Protein AF-A0A831Z013-F1 (afdb_monomer_lite)

Secondary structure (DSSP, 8-state):
--HHHHHHHHHTTS-SSS--EEEPPTT--HHHHHHHHTS-HHHHHHHHT-SSS---TT-EEE---SSS-HHHHHHHHHHHHHHTS-HHHHH-S-EEEEEEEPPTT--HHHHHTT-TTS-HHHHHHHTTTTS--S--TT-EEEEEEE--

pLDDT: mean 83.01, std 11.48, range [48.47, 97.81]

Structure (mmCIF, N/CA/C/O backbone):
data_AF-A0A831Z013-F1
#
_entry.id   AF-A0A831Z013-F1
#
loop_
_atom_site.group_PDB
_atom_site.id
_atom_site.type_symbol
_atom_site.label_atom_id
_atom_site.label_alt_id
_atom_site.label_comp_id
_atom_site.label_asym_id
_atom_site.label_entity_id
_atom_site.label_seq_id
_atom_site.pdbx_PDB_ins_code
_atom_site.Cartn_x
_atom_site.Cartn_y
_atom_site.Cartn_z
_atom_site.occupancy
_atom_site.B_iso_or_equiv
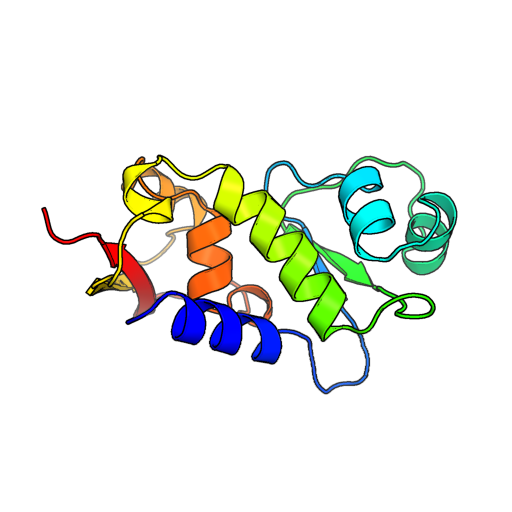_atom_site.auth_seq_id
_atom_site.auth_comp_id
_atom_site.auth_asym_id
_atom_site.auth_atom_id
_atom_site.pdbx_PDB_model_num
ATOM 1 N N . ILE A 1 1 ? 2.192 17.215 10.419 1.00 83.56 1 ILE A N 1
ATOM 2 C CA . ILE A 1 1 ? 2.988 16.654 9.302 1.00 83.56 1 ILE A CA 1
ATOM 3 C C . ILE A 1 1 ? 2.413 17.075 7.952 1.00 83.56 1 ILE A C 1
ATOM 5 O O . ILE A 1 1 ? 1.218 17.336 7.869 1.00 83.56 1 ILE A O 1
ATOM 9 N N . THR A 1 2 ? 3.239 17.153 6.911 1.00 87.50 2 THR A N 1
ATOM 10 C CA . THR A 1 2 ? 2.835 17.535 5.546 1.00 87.50 2 THR A CA 1
ATOM 11 C C . THR A 1 2 ? 2.619 16.318 4.641 1.00 87.50 2 THR A C 1
ATOM 13 O O . THR A 1 2 ? 3.026 15.202 4.971 1.00 87.50 2 THR A O 1
ATOM 16 N N . ILE A 1 3 ? 2.016 16.537 3.468 1.00 81.31 3 ILE A N 1
ATOM 17 C CA . ILE A 1 3 ? 1.868 15.507 2.429 1.00 81.31 3 ILE A CA 1
ATOM 18 C C . ILE A 1 3 ? 3.211 14.968 1.923 1.00 81.31 3 ILE A C 1
ATOM 20 O O . ILE A 1 3 ? 3.352 13.773 1.678 1.00 81.31 3 ILE A O 1
ATOM 24 N N . ASP A 1 4 ? 4.234 15.813 1.836 1.00 83.81 4 ASP A N 1
ATOM 25 C CA . ASP A 1 4 ? 5.553 15.365 1.388 1.00 83.81 4 ASP A CA 1
ATOM 26 C C . ASP A 1 4 ? 6.252 14.528 2.461 1.00 83.81 4 ASP A C 1
ATOM 28 O O . ASP A 1 4 ? 6.886 13.521 2.149 1.00 83.81 4 ASP A O 1
ATOM 32 N N . GLN A 1 5 ? 6.055 14.861 3.741 1.00 82.81 5 GLN A N 1
ATOM 33 C CA . GLN A 1 5 ? 6.502 14.011 4.846 1.00 82.81 5 GLN A CA 1
ATOM 34 C C . GLN A 1 5 ? 5.792 12.646 4.836 1.00 82.81 5 GLN A C 1
ATOM 36 O O . GLN A 1 5 ? 6.425 11.633 5.138 1.00 82.81 5 GLN A O 1
ATOM 41 N N . LEU A 1 6 ? 4.508 12.596 4.452 1.00 76.00 6 LEU A N 1
ATOM 42 C CA . LEU A 1 6 ? 3.770 11.341 4.251 1.00 76.00 6 LEU A CA 1
ATOM 43 C C . LEU A 1 6 ? 4.389 10.496 3.131 1.00 76.00 6 LEU A C 1
ATOM 45 O O . LEU A 1 6 ? 4.736 9.335 3.358 1.00 76.00 6 LEU A O 1
ATOM 49 N N . ARG A 1 7 ? 4.598 11.090 1.950 1.00 77.12 7 ARG A N 1
ATOM 50 C CA . ARG A 1 7 ? 5.226 10.421 0.797 1.00 77.12 7 ARG A CA 1
ATOM 51 C C . ARG A 1 7 ? 6.610 9.868 1.135 1.00 77.12 7 ARG A C 1
ATOM 53 O O . ARG A 1 7 ? 6.917 8.717 0.830 1.00 77.12 7 ARG A O 1
ATOM 60 N N . GLN A 1 8 ? 7.440 10.653 1.823 1.00 78.31 8 GLN A N 1
ATOM 61 C CA . GLN A 1 8 ? 8.792 10.235 2.203 1.00 78.31 8 GLN A CA 1
ATOM 62 C C . GLN A 1 8 ? 8.803 9.006 3.121 1.00 78.31 8 GLN A C 1
ATOM 64 O O . GLN A 1 8 ? 9.635 8.117 2.929 1.00 78.31 8 GLN A O 1
ATOM 69 N N . ARG A 1 9 ? 7.877 8.916 4.088 1.00 75.56 9 ARG A N 1
ATOM 70 C CA . ARG A 1 9 ? 7.741 7.726 4.950 1.00 75.56 9 ARG A CA 1
ATOM 71 C C . ARG A 1 9 ? 7.389 6.480 4.139 1.00 75.56 9 ARG A C 1
ATOM 73 O O . ARG A 1 9 ? 7.945 5.412 4.374 1.00 75.56 9 ARG A O 1
ATOM 80 N N . MET A 1 10 ? 6.550 6.627 3.118 1.00 68.88 10 MET A N 1
ATOM 81 C CA . MET A 1 10 ? 6.172 5.513 2.249 1.00 68.88 10 MET A CA 1
ATOM 82 C C . MET A 1 10 ? 7.323 4.993 1.389 1.00 68.88 10 MET A C 1
ATOM 84 O O . MET A 1 10 ? 7.498 3.781 1.281 1.00 68.88 10 MET A O 1
ATOM 88 N N . HIS A 1 11 ? 8.137 5.875 0.803 1.00 69.88 11 HIS A N 1
ATOM 89 C CA . HIS A 1 11 ? 9.279 5.447 -0.014 1.00 69.88 11 HIS A CA 1
ATOM 90 C C . HIS A 1 11 ? 10.298 4.615 0.779 1.00 69.88 11 HIS A C 1
ATOM 92 O O . HIS A 1 11 ? 10.902 3.699 0.225 1.00 69.88 11 HIS A O 1
ATOM 98 N N . ARG A 1 12 ? 10.445 4.872 2.086 1.00 64.88 12 ARG A N 1
ATOM 99 C CA . ARG A 1 12 ? 11.311 4.094 2.992 1.00 64.88 12 ARG A CA 1
ATOM 100 C C . ARG A 1 12 ? 10.740 2.719 3.367 1.00 64.88 12 ARG A C 1
ATOM 102 O O . ARG A 1 12 ? 11.419 1.944 4.046 1.00 64.88 12 ARG A O 1
ATOM 109 N N . ALA A 1 13 ? 9.495 2.415 2.992 1.00 58.22 13 ALA A N 1
ATOM 110 C CA . ALA A 1 13 ? 8.808 1.185 3.378 1.00 58.22 13 ALA A CA 1
ATOM 111 C C . ALA A 1 13 ? 9.058 -0.002 2.428 1.00 58.22 13 ALA A C 1
ATOM 113 O O . ALA A 1 13 ? 8.781 -1.141 2.804 1.00 58.22 13 ALA A O 1
ATOM 114 N N . LEU A 1 14 ? 9.594 0.230 1.225 1.00 59.28 14 LEU A N 1
ATOM 115 C CA . LEU A 1 14 ? 10.024 -0.850 0.335 1.00 59.28 14 LEU A CA 1
ATOM 116 C C . LEU A 1 14 ? 11.360 -1.425 0.825 1.00 59.28 14 LEU A C 1
ATOM 118 O O . LEU A 1 14 ? 12.327 -0.686 0.990 1.00 59.28 14 LEU A O 1
ATOM 122 N N . SER A 1 15 ? 11.385 -2.733 1.104 1.00 52.97 15 SER A N 1
ATOM 123 C CA . SER A 1 15 ? 12.480 -3.383 1.833 1.00 52.97 15 SER A CA 1
ATOM 124 C C . SER A 1 15 ? 13.876 -3.164 1.220 1.00 52.97 15 SER A C 1
ATOM 126 O O . SER A 1 15 ? 14.039 -3.311 0.007 1.00 52.97 15 SER A O 1
ATOM 128 N N . PRO A 1 16 ? 14.902 -2.939 2.066 1.00 48.47 16 PRO A N 1
ATOM 129 C CA . PRO A 1 16 ? 16.314 -2.944 1.679 1.00 48.47 16 PRO A CA 1
ATOM 130 C C . PRO A 1 16 ? 16.920 -4.357 1.539 1.00 48.47 16 PRO A C 1
ATOM 132 O O . PRO A 1 16 ? 18.062 -4.486 1.118 1.00 48.47 16 PRO A O 1
ATOM 135 N N . ASP A 1 17 ? 16.172 -5.423 1.853 1.00 52.56 17 ASP A N 1
ATOM 136 C CA . ASP A 1 17 ? 16.626 -6.829 1.818 1.00 52.56 17 ASP A CA 1
ATOM 137 C C . ASP A 1 17 ? 16.727 -7.436 0.398 1.00 52.56 17 ASP A C 1
ATOM 139 O O . ASP A 1 17 ? 16.882 -8.649 0.240 1.00 52.56 17 ASP A O 1
ATOM 143 N N . GLY A 1 18 ? 16.581 -6.615 -0.649 1.00 52.59 18 GLY A N 1
ATOM 144 C CA . GLY A 1 18 ? 16.570 -7.040 -2.054 1.00 52.59 18 GLY A CA 1
ATOM 145 C C . GLY A 1 18 ? 15.329 -7.845 -2.462 1.00 52.59 18 GLY A C 1
ATOM 146 O O . GLY A 1 18 ? 15.138 -8.151 -3.641 1.00 52.59 18 GLY A O 1
ATOM 147 N N . GLN A 1 19 ? 14.436 -8.167 -1.522 1.00 61.44 19 GLN A N 1
ATOM 148 C CA . GLN A 1 19 ? 13.175 -8.836 -1.792 1.00 61.44 19 GLN A CA 1
ATOM 149 C C . GLN A 1 19 ? 12.070 -7.796 -1.827 1.00 61.44 19 GLN A C 1
ATOM 151 O O . GLN A 1 19 ? 11.288 -7.649 -0.892 1.00 61.44 19 GLN A O 1
ATOM 156 N N . HIS A 1 20 ? 11.994 -7.100 -2.957 1.00 81.69 20 HIS A N 1
ATOM 157 C CA . HIS A 1 20 ? 10.910 -6.202 -3.330 1.00 81.69 20 HIS A CA 1
ATOM 158 C C . HIS A 1 20 ? 9.538 -6.868 -3.136 1.00 81.69 20 HIS A C 1
ATOM 160 O O . HIS A 1 20 ? 9.012 -7.535 -4.025 1.00 81.69 20 HIS A O 1
ATOM 166 N N . ARG A 1 21 ? 8.977 -6.743 -1.934 1.00 85.50 21 ARG A N 1
ATOM 167 C CA . ARG A 1 21 ? 7.724 -7.367 -1.516 1.00 85.50 21 ARG A CA 1
ATOM 168 C C . ARG A 1 21 ? 6.751 -6.293 -1.078 1.00 85.50 21 ARG A C 1
ATOM 170 O O . ARG A 1 21 ? 7.135 -5.301 -0.466 1.00 85.50 21 ARG A O 1
ATOM 177 N N . MET A 1 22 ? 5.477 -6.534 -1.339 1.00 85.75 22 MET A N 1
ATOM 178 C CA . MET A 1 22 ? 4.390 -5.691 -0.863 1.00 85.75 22 MET A CA 1
ATOM 179 C C . MET A 1 22 ? 3.301 -6.519 -0.196 1.00 85.75 22 MET A C 1
ATOM 181 O O . MET A 1 22 ? 3.168 -7.712 -0.459 1.00 85.75 22 MET A O 1
ATOM 185 N N . VAL A 1 23 ? 2.502 -5.860 0.635 1.00 85.62 23 VAL A N 1
ATOM 186 C CA . VAL A 1 23 ? 1.272 -6.411 1.209 1.00 85.62 23 VAL A CA 1
ATOM 187 C C . VAL A 1 23 ? 0.087 -5.840 0.439 1.00 85.62 23 VAL A C 1
ATOM 189 O O . VAL A 1 23 ? 0.006 -4.618 0.291 1.00 85.62 23 VAL A O 1
ATOM 192 N N . VAL A 1 24 ? -0.801 -6.713 -0.036 1.00 88.12 24 VAL A N 1
ATOM 193 C CA . VAL A 1 24 ? -2.040 -6.352 -0.737 1.00 88.12 24 VAL A CA 1
ATOM 194 C C . VAL A 1 24 ? -2.994 -5.656 0.225 1.00 88.12 24 VAL A C 1
ATOM 196 O O . VAL A 1 24 ? -3.291 -6.163 1.310 1.00 88.12 24 VAL A O 1
ATOM 199 N N . PHE A 1 25 ? -3.479 -4.494 -0.189 1.00 85.19 25 PHE A N 1
ATOM 200 C CA . PHE A 1 25 ? -4.452 -3.687 0.535 1.00 85.19 25 PHE A CA 1
ATOM 201 C C . PHE A 1 25 ? -5.869 -3.894 0.015 1.00 85.19 25 PHE A C 1
ATOM 203 O O . PHE A 1 25 ? -6.094 -4.471 -1.050 1.00 85.19 25 PHE A O 1
ATOM 210 N N . GLN A 1 26 ? -6.847 -3.412 0.781 1.00 83.19 26 GLN A N 1
ATOM 211 C CA . GLN A 1 26 ? -8.247 -3.529 0.404 1.00 83.19 26 GLN A CA 1
ATOM 212 C C . GLN A 1 26 ? -8.506 -2.815 -0.927 1.00 83.19 26 GLN A C 1
ATOM 214 O O . GLN A 1 26 ? -8.137 -1.654 -1.112 1.00 83.19 26 GLN A O 1
ATOM 219 N N . GLY A 1 27 ? -9.158 -3.518 -1.856 1.00 86.69 27 GLY A N 1
ATOM 220 C CA . GLY A 1 27 ? -9.500 -2.985 -3.175 1.00 86.69 27 GLY A CA 1
ATOM 221 C C . GLY A 1 27 ? -8.328 -2.893 -4.159 1.00 86.69 27 GLY A C 1
ATOM 222 O O . GLY A 1 27 ? -8.468 -2.243 -5.196 1.00 86.69 27 GLY A O 1
ATOM 223 N N . GLU A 1 28 ? -7.178 -3.504 -3.859 1.00 91.62 28 GLU A N 1
ATOM 224 C CA . GLU A 1 28 ? -6.111 -3.714 -4.841 1.00 91.62 28 GLU A CA 1
ATOM 225 C C . GLU A 1 28 ? -6.349 -5.003 -5.634 1.00 91.62 28 GLU A C 1
ATOM 227 O O . GLU A 1 28 ? -6.812 -6.008 -5.099 1.00 91.62 28 GLU A O 1
ATOM 232 N N . THR A 1 29 ? -5.999 -4.983 -6.920 1.00 96.56 29 THR A N 1
ATOM 233 C CA . THR A 1 29 ? -6.066 -6.155 -7.809 1.00 96.56 29 THR A CA 1
ATOM 234 C C . THR A 1 29 ? -4.742 -6.325 -8.546 1.00 96.56 29 THR A C 1
ATOM 236 O O . THR A 1 29 ? -3.904 -5.415 -8.549 1.00 96.56 29 THR A O 1
ATOM 239 N N . LEU A 1 30 ? -4.540 -7.467 -9.209 1.00 97.06 30 LEU A N 1
ATOM 240 C CA . LEU A 1 30 ? -3.341 -7.667 -10.023 1.00 97.06 30 LEU A CA 1
ATOM 241 C C . LEU A 1 30 ? -3.239 -6.661 -11.170 1.00 97.06 30 LEU A C 1
ATOM 243 O O . LEU A 1 30 ? -2.130 -6.266 -11.510 1.00 97.06 30 LEU A O 1
ATOM 247 N N . GLU A 1 31 ? -4.359 -6.211 -11.735 1.00 97.81 31 GLU A N 1
ATOM 248 C CA . GLU A 1 31 ? -4.394 -5.194 -12.790 1.00 97.81 31 GLU A CA 1
ATOM 249 C C . GLU A 1 31 ? -3.863 -3.851 -12.284 1.00 97.81 31 GLU A C 1
ATOM 251 O O . GLU A 1 31 ? -3.087 -3.195 -12.978 1.00 97.81 31 GLU A O 1
ATOM 256 N N . HIS A 1 32 ? -4.232 -3.455 -11.061 1.00 96.69 32 HIS A N 1
ATOM 257 C CA . HIS A 1 32 ? -3.690 -2.253 -10.429 1.00 96.69 32 HIS A CA 1
ATOM 258 C C . HIS A 1 32 ? -2.170 -2.353 -10.280 1.00 96.69 32 HIS A C 1
ATOM 260 O O . HIS A 1 32 ? -1.440 -1.469 -10.724 1.00 96.69 32 HIS A O 1
ATOM 266 N N . ILE A 1 33 ? -1.692 -3.464 -9.717 1.00 95.62 33 ILE A N 1
ATOM 267 C CA . ILE A 1 33 ? -0.269 -3.675 -9.439 1.00 95.62 33 ILE A CA 1
ATOM 268 C C . ILE A 1 33 ? 0.533 -3.763 -10.744 1.00 95.62 33 ILE A C 1
ATOM 270 O O . ILE A 1 33 ? 1.588 -3.145 -10.850 1.00 95.62 33 ILE A O 1
ATOM 274 N N . ALA A 1 34 ? 0.012 -4.466 -11.752 1.00 97.31 34 ALA A N 1
ATOM 275 C CA . ALA A 1 34 ? 0.583 -4.553 -13.096 1.00 97.31 34 ALA A CA 1
ATOM 276 C C . ALA A 1 34 ? 0.736 -3.171 -13.731 1.00 97.31 34 ALA A C 1
ATOM 278 O O . ALA A 1 34 ? 1.818 -2.830 -14.207 1.00 97.31 34 ALA A O 1
ATOM 279 N N . ARG A 1 35 ? -0.310 -2.339 -13.656 1.00 97.69 35 ARG A N 1
ATOM 280 C CA . ARG A 1 35 ? -0.284 -0.959 -14.153 1.00 97.69 35 ARG A CA 1
ATOM 281 C C . ARG A 1 35 ? 0.752 -0.110 -13.424 1.00 97.69 35 ARG A C 1
ATOM 283 O O . ARG A 1 35 ? 1.495 0.628 -14.064 1.00 97.69 35 ARG A O 1
ATOM 290 N N . TRP A 1 36 ? 0.829 -0.212 -12.098 1.00 96.12 36 TRP A N 1
ATOM 291 C CA . TRP A 1 36 ? 1.809 0.549 -11.323 1.00 96.12 36 TRP A CA 1
ATOM 292 C C . TRP A 1 36 ? 3.241 0.117 -11.633 1.00 96.12 36 TRP A C 1
ATOM 294 O O . TRP A 1 36 ? 4.101 0.984 -11.757 1.00 96.12 36 TRP A O 1
ATOM 304 N N . LEU A 1 37 ? 3.477 -1.185 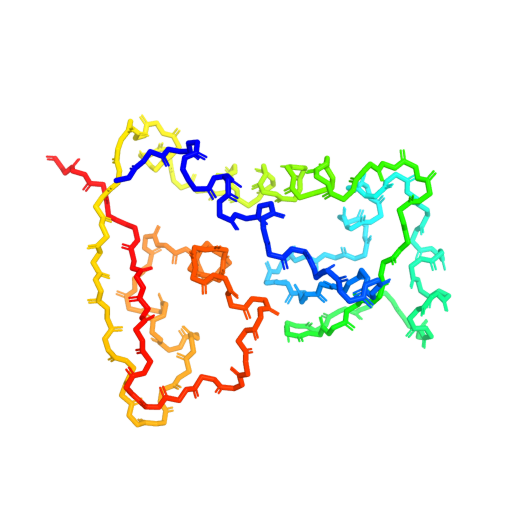-11.822 1.00 95.38 37 LEU A N 1
ATOM 305 C CA . LEU A 1 37 ? 4.776 -1.754 -12.190 1.00 95.38 37 LEU A CA 1
ATOM 306 C C . LEU A 1 37 ? 5.151 -1.574 -13.666 1.00 95.38 37 LEU A C 1
ATOM 308 O O . LEU A 1 37 ? 6.320 -1.714 -14.000 1.00 95.38 37 LEU A O 1
ATOM 312 N N . GLY A 1 38 ? 4.188 -1.308 -14.550 1.00 96.38 38 GLY A N 1
ATOM 313 C CA . GLY A 1 38 ? 4.420 -1.297 -15.996 1.00 96.38 38 GLY A CA 1
ATOM 314 C C . GLY A 1 38 ? 4.687 -2.686 -16.590 1.00 96.38 38 GLY A C 1
ATOM 315 O O . GLY A 1 38 ? 5.396 -2.794 -17.584 1.00 96.38 38 GLY A O 1
ATOM 316 N N . VAL A 1 39 ? 4.140 -3.749 -15.990 1.00 96.38 39 VAL A N 1
ATOM 317 C CA . VAL A 1 39 ? 4.330 -5.149 -16.427 1.00 96.38 39 VAL A CA 1
ATOM 318 C C . VAL A 1 39 ? 2.990 -5.828 -16.696 1.00 96.38 39 VAL A C 1
ATOM 320 O O . VAL A 1 39 ? 1.932 -5.261 -16.424 1.00 96.38 39 VAL A O 1
ATOM 323 N N . ARG A 1 40 ? 2.994 -7.059 -17.218 1.00 97.38 40 ARG A N 1
ATOM 324 C CA . ARG A 1 40 ? 1.750 -7.808 -17.448 1.00 97.38 40 ARG A CA 1
ATOM 325 C C . ARG A 1 40 ? 1.305 -8.507 -16.165 1.00 97.38 40 ARG A C 1
ATOM 327 O O . ARG A 1 40 ? 2.121 -8.996 -15.386 1.00 97.38 40 ARG A O 1
ATOM 334 N N . VAL A 1 41 ? -0.008 -8.670 -15.991 1.00 97.38 41 VAL A N 1
ATOM 335 C CA . VAL A 1 41 ? -0.593 -9.458 -14.884 1.00 97.38 41 VAL A CA 1
ATOM 336 C C . VAL A 1 41 ? 0.003 -10.871 -14.819 1.00 97.38 41 VAL A C 1
ATOM 338 O O . VAL A 1 41 ? 0.267 -11.397 -13.738 1.00 97.38 41 VAL A O 1
ATOM 341 N N . GLN A 1 42 ? 0.264 -11.475 -15.981 1.00 97.31 42 GLN A N 1
ATOM 342 C CA . GLN A 1 42 ? 0.860 -12.808 -16.096 1.00 97.31 42 GLN A CA 1
ATOM 343 C C . GLN A 1 42 ? 2.262 -12.890 -15.470 1.00 97.31 42 GLN A C 1
ATOM 345 O O . GLN A 1 42 ? 2.589 -13.909 -14.861 1.00 97.31 42 GLN A O 1
ATOM 350 N N . ASP A 1 43 ? 3.064 -11.824 -15.551 1.00 96.62 43 ASP A N 1
ATOM 351 C CA . ASP A 1 43 ? 4.403 -11.793 -14.954 1.00 96.62 43 ASP A CA 1
ATOM 352 C C . ASP A 1 43 ? 4.319 -11.798 -13.426 1.00 96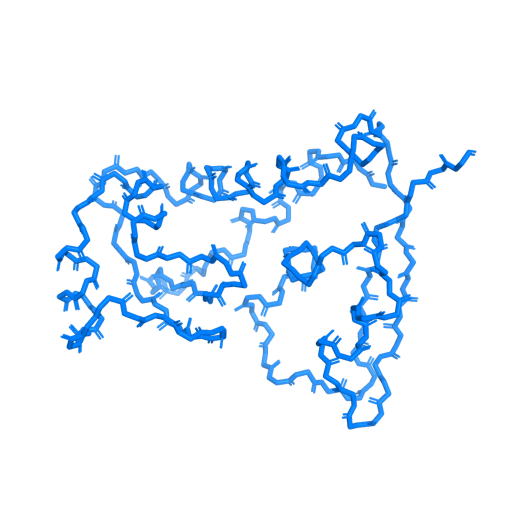.62 43 ASP A C 1
ATOM 354 O O . ASP A 1 43 ? 4.968 -12.616 -12.773 1.00 96.62 43 ASP A O 1
ATOM 358 N N . ILE A 1 44 ? 3.425 -10.984 -12.854 1.00 96.62 44 ILE A N 1
ATOM 359 C CA . ILE A 1 44 ? 3.191 -10.958 -11.403 1.00 96.62 44 ILE A CA 1
ATOM 360 C C . ILE A 1 44 ? 2.715 -12.325 -10.912 1.00 96.62 44 ILE A C 1
ATOM 362 O O . ILE A 1 44 ? 3.201 -12.820 -9.890 1.00 96.62 44 ILE A O 1
ATOM 366 N N . ARG A 1 45 ? 1.802 -12.972 -11.648 1.00 97.31 45 ARG A N 1
ATOM 367 C CA . ARG A 1 45 ? 1.341 -14.328 -11.319 1.00 97.31 45 ARG A CA 1
ATOM 368 C C . ARG A 1 45 ? 2.488 -15.328 -11.335 1.00 97.31 45 ARG A C 1
ATOM 370 O O . ARG A 1 45 ? 2.603 -16.108 -10.392 1.00 97.31 45 ARG A O 1
ATOM 377 N N . ARG A 1 46 ? 3.356 -15.281 -12.352 1.00 96.56 46 ARG A N 1
ATOM 378 C CA . ARG A 1 46 ? 4.528 -16.161 -12.476 1.00 96.56 46 ARG A CA 1
ATOM 379 C C . ARG A 1 46 ? 5.489 -15.982 -11.301 1.00 96.56 46 ARG A C 1
ATOM 381 O O . ARG A 1 46 ? 5.866 -16.969 -10.675 1.00 96.56 46 ARG A O 1
ATOM 388 N N . TRP A 1 47 ? 5.830 -14.743 -10.942 1.00 95.31 47 TRP A N 1
ATOM 389 C CA . TRP A 1 47 ? 6.738 -14.454 -9.821 1.00 95.31 47 TRP A CA 1
ATOM 390 C C . TRP A 1 47 ? 6.211 -14.934 -8.467 1.00 95.31 47 TRP A C 1
ATOM 392 O O . TRP A 1 47 ? 7.003 -15.263 -7.585 1.00 95.31 47 TRP A O 1
ATOM 402 N N . ASN A 1 48 ? 4.886 -14.975 -8.316 1.00 95.62 48 ASN A N 1
ATOM 403 C CA . ASN A 1 48 ? 4.197 -15.319 -7.073 1.00 95.62 48 ASN A CA 1
ATOM 404 C C . ASN A 1 48 ? 3.558 -16.713 -7.079 1.00 95.62 48 ASN A C 1
ATOM 406 O O . ASN A 1 48 ? 2.897 -17.075 -6.110 1.00 95.62 48 ASN A O 1
ATOM 410 N N . ARG A 1 49 ? 3.739 -17.492 -8.156 1.00 96.19 49 ARG A N 1
ATOM 411 C CA . ARG A 1 49 ? 3.130 -18.822 -8.349 1.00 96.19 49 ARG A CA 1
ATOM 412 C C . ARG A 1 49 ? 1.602 -18.815 -8.155 1.00 96.19 49 ARG A C 1
ATOM 414 O O . ARG A 1 49 ? 1.029 -19.755 -7.607 1.00 96.19 49 ARG A O 1
ATOM 421 N N . LEU A 1 50 ? 0.933 -17.746 -8.598 1.00 96.69 50 LEU A N 1
ATOM 422 C CA . LEU A 1 50 ? -0.513 -17.575 -8.426 1.00 96.69 50 LEU A CA 1
ATOM 423 C C . LEU A 1 50 ? -1.300 -18.354 -9.482 1.00 96.69 50 LEU A C 1
ATOM 425 O O . LEU A 1 50 ? -1.162 -18.123 -10.688 1.00 96.69 50 LEU A O 1
ATOM 429 N N . LYS A 1 51 ? -2.200 -19.224 -9.017 1.00 94.56 51 LYS A N 1
ATOM 430 C CA . LYS A 1 51 ? -3.095 -20.006 -9.884 1.00 94.56 51 LYS A CA 1
ATOM 431 C C . LYS A 1 51 ? -4.239 -19.173 -10.473 1.00 94.56 51 LYS A C 1
ATOM 433 O O . LYS A 1 51 ? -4.691 -19.478 -11.569 1.00 94.56 51 LYS A O 1
ATOM 438 N N . SER A 1 52 ? -4.650 -18.094 -9.809 1.00 93.94 52 SER A N 1
ATOM 439 C CA . SER A 1 52 ? -5.705 -17.175 -10.259 1.00 93.94 52 SER A CA 1
ATOM 440 C C . SER A 1 52 ? -5.290 -15.711 -10.071 1.00 93.94 52 SER A C 1
ATOM 442 O O . SER A 1 52 ? -4.211 -15.430 -9.546 1.00 93.94 52 SER A O 1
ATOM 444 N N . SER A 1 53 ? -6.137 -14.779 -10.520 1.00 92.81 53 SER A N 1
ATOM 445 C CA . SER A 1 53 ? -5.937 -13.340 -10.297 1.00 92.81 53 SER A CA 1
ATOM 446 C C . SER A 1 53 ? -6.545 -12.824 -8.988 1.00 92.81 53 SER A C 1
ATOM 448 O O . SER A 1 53 ? -6.421 -11.639 -8.686 1.00 92.81 53 SER A O 1
ATOM 450 N N . ALA A 1 54 ? -7.201 -13.693 -8.214 1.00 93.62 54 ALA A N 1
ATOM 451 C CA . ALA A 1 54 ? -7.795 -13.314 -6.941 1.00 93.62 54 ALA A CA 1
ATOM 452 C C . ALA A 1 54 ? -6.696 -13.017 -5.913 1.00 93.62 54 ALA A C 1
ATOM 454 O O . ALA A 1 54 ? -5.773 -13.813 -5.726 1.00 93.62 54 ALA A O 1
ATOM 455 N N . LEU A 1 55 ? -6.811 -11.868 -5.250 1.00 93.25 55 LEU A N 1
ATOM 456 C CA . LEU A 1 55 ? -5.915 -11.452 -4.180 1.00 93.25 55 LEU A CA 1
ATOM 457 C C . LEU A 1 55 ? -6.680 -11.347 -2.866 1.00 93.25 55 LEU A C 1
ATOM 459 O O . LEU A 1 55 ? -7.818 -10.883 -2.837 1.00 93.25 55 LEU A O 1
ATOM 463 N N . HIS A 1 56 ? -6.018 -11.728 -1.779 1.00 89.50 56 HIS A N 1
ATOM 464 C CA . HIS A 1 56 ? -6.538 -11.564 -0.426 1.00 89.50 56 HIS A CA 1
ATOM 465 C C . HIS A 1 56 ? -5.894 -10.350 0.243 1.00 89.50 56 HIS A C 1
ATOM 467 O O . HIS A 1 56 ? -4.708 -10.071 0.049 1.00 89.50 56 HIS A O 1
ATOM 473 N N . ILE A 1 57 ? -6.658 -9.642 1.073 1.00 84.69 57 ILE A N 1
ATOM 474 C CA . ILE A 1 57 ? -6.116 -8.564 1.907 1.00 84.69 57 ILE A CA 1
ATOM 475 C C . ILE A 1 57 ? -5.026 -9.149 2.813 1.00 84.69 57 ILE A C 1
ATOM 477 O O . ILE A 1 57 ? -5.194 -10.223 3.388 1.00 84.69 57 ILE A O 1
ATOM 481 N N . GLY A 1 58 ? -3.888 -8.463 2.920 1.00 79.62 58 GLY A N 1
ATOM 482 C CA . GLY A 1 58 ? -2.747 -8.939 3.703 1.00 79.62 58 GLY A CA 1
ATOM 483 C C . GLY A 1 58 ? -1.829 -9.916 2.957 1.00 79.62 58 GLY A C 1
ATOM 484 O O . GLY A 1 58 ? -0.754 -10.248 3.460 1.00 79.62 58 GLY A O 1
ATOM 485 N N . GLN A 1 59 ? -2.193 -10.353 1.747 1.00 88.31 59 GLN A N 1
ATOM 486 C CA . GLN A 1 59 ? -1.359 -11.247 0.948 1.00 88.31 59 GLN A CA 1
ATOM 487 C C . GLN A 1 59 ? -0.030 -10.576 0.588 1.00 88.31 59 GLN A C 1
ATOM 489 O O . GLN A 1 59 ? 0.004 -9.435 0.129 1.00 88.31 59 GLN A O 1
ATOM 494 N N . ARG A 1 60 ? 1.083 -11.293 0.775 1.00 88.31 60 ARG A N 1
ATOM 495 C CA . ARG A 1 60 ? 2.415 -10.813 0.388 1.00 88.31 60 ARG A CA 1
ATOM 496 C C . ARG A 1 60 ? 2.693 -11.172 -1.066 1.00 88.31 60 ARG A C 1
ATOM 498 O O . ARG A 1 60 ? 2.591 -12.338 -1.436 1.00 88.31 60 ARG A O 1
ATOM 505 N N . LEU A 1 61 ? 3.082 -10.183 -1.862 1.00 90.94 61 LEU A N 1
ATOM 506 C CA . LEU A 1 61 ? 3.474 -10.357 -3.258 1.00 90.94 61 LEU A CA 1
ATOM 507 C C . LEU A 1 61 ? 4.928 -9.943 -3.458 1.00 90.94 61 LEU A C 1
ATOM 509 O O . LEU A 1 61 ? 5.330 -8.858 -3.047 1.00 90.94 61 LEU A O 1
ATOM 513 N N . LYS A 1 62 ? 5.702 -10.804 -4.115 1.00 92.12 62 LYS A N 1
ATOM 514 C CA . LYS A 1 62 ? 7.000 -10.504 -4.710 1.00 92.12 62 LYS A CA 1
ATOM 515 C C . LYS A 1 62 ? 6.795 -9.691 -5.986 1.00 92.12 62 LYS A C 1
ATOM 517 O O . LYS A 1 62 ? 6.000 -10.060 -6.850 1.00 92.12 62 LYS A O 1
ATOM 522 N N . LEU A 1 63 ? 7.547 -8.612 -6.105 1.00 91.94 63 LEU A N 1
ATOM 523 C CA . LEU A 1 63 ? 7.561 -7.707 -7.242 1.00 91.94 63 LEU A CA 1
ATOM 524 C C . LEU A 1 63 ? 8.929 -7.777 -7.919 1.00 91.94 63 LEU A C 1
ATOM 526 O O . LEU A 1 63 ? 9.941 -8.060 -7.275 1.00 91.94 63 LEU A O 1
ATOM 530 N N . GLN A 1 64 ? 8.952 -7.510 -9.220 1.00 92.06 64 GLN A N 1
ATOM 531 C CA . GLN A 1 64 ? 10.180 -7.218 -9.947 1.00 92.06 64 GLN A CA 1
ATOM 532 C C . GLN A 1 64 ? 10.020 -5.869 -10.636 1.00 92.06 64 GLN A C 1
ATOM 534 O O . GLN A 1 64 ? 8.988 -5.587 -11.245 1.00 92.06 64 GLN A O 1
ATOM 539 N N . PHE A 1 65 ? 11.048 -5.041 -10.509 1.00 90.69 65 PHE A N 1
ATOM 540 C CA . PHE A 1 65 ? 11.075 -3.666 -10.989 1.00 90.69 65 PHE A CA 1
ATOM 541 C C . PHE A 1 65 ? 11.893 -3.583 -12.278 1.00 90.69 65 PHE A C 1
ATOM 543 O O . PHE A 1 65 ? 12.971 -3.004 -12.306 1.00 90.69 65 PHE A O 1
ATOM 550 N N . SER A 1 66 ? 11.403 -4.226 -13.340 1.00 89.50 66 SER A N 1
ATOM 551 C CA . SER A 1 66 ? 12.058 -4.203 -14.657 1.00 89.50 66 SER A CA 1
ATOM 552 C C . SER A 1 66 ? 11.730 -2.953 -15.476 1.00 89.50 66 SER A C 1
ATOM 554 O O . SER A 1 66 ? 12.462 -2.628 -16.402 1.00 89.50 66 SER A O 1
ATOM 556 N N . SER A 1 67 ? 10.612 -2.287 -15.171 1.00 92.62 67 SER A N 1
ATOM 557 C CA . SER A 1 67 ? 10.035 -1.231 -16.020 1.00 92.62 67 SER A CA 1
AT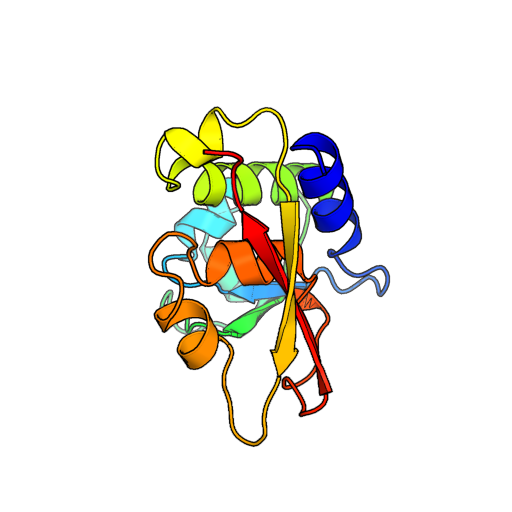OM 558 C C . SER A 1 67 ? 9.872 0.115 -15.315 1.00 92.62 67 SER A C 1
ATOM 560 O O . SER A 1 67 ? 9.768 1.137 -15.982 1.00 92.62 67 SER A O 1
ATOM 562 N N . VAL A 1 68 ? 9.842 0.129 -13.982 1.00 92.81 68 VAL A N 1
ATOM 563 C CA . VAL A 1 68 ? 9.744 1.341 -13.156 1.00 92.81 68 VAL A CA 1
ATOM 564 C C . VAL A 1 68 ? 10.625 1.193 -11.932 1.00 92.81 68 VAL A C 1
ATOM 566 O O . VAL A 1 68 ? 10.865 0.074 -11.477 1.00 92.81 68 VAL A O 1
ATOM 569 N N . SER A 1 69 ? 11.055 2.313 -11.356 1.00 91.06 69 SER A N 1
ATOM 570 C CA . SER A 1 69 ? 11.763 2.279 -10.078 1.00 91.06 69 SER A CA 1
ATOM 571 C C . SER A 1 69 ? 10.817 1.891 -8.926 1.00 91.06 69 SER A C 1
ATOM 573 O O . SER A 1 69 ? 9.609 2.159 -8.985 1.00 91.06 69 SER A O 1
ATOM 575 N N . PRO A 1 70 ? 11.339 1.306 -7.833 1.00 87.12 70 PRO A N 1
ATOM 576 C CA . PRO A 1 70 ? 10.552 1.068 -6.622 1.00 87.12 70 PRO A CA 1
ATOM 577 C C . PRO A 1 70 ? 9.871 2.349 -6.094 1.00 87.12 70 PRO A C 1
ATOM 579 O O . PRO A 1 70 ? 8.732 2.325 -5.612 1.00 87.12 70 PRO A O 1
ATOM 582 N N . GLN A 1 71 ? 10.545 3.493 -6.226 1.00 86.06 71 GLN A N 1
ATOM 583 C CA . GLN A 1 71 ? 10.040 4.805 -5.832 1.00 86.06 71 GLN A CA 1
ATOM 584 C C . GLN A 1 71 ? 8.840 5.214 -6.684 1.00 86.06 71 GLN A C 1
ATOM 586 O O . GLN A 1 71 ? 7.798 5.575 -6.140 1.00 86.06 71 GLN A O 1
ATOM 591 N N . GLU A 1 72 ? 8.953 5.097 -8.004 1.00 90.88 72 GLU A N 1
ATOM 592 C CA . GLU A 1 72 ? 7.867 5.418 -8.924 1.00 90.88 72 GLU A CA 1
ATOM 593 C C . GLU A 1 72 ? 6.650 4.513 -8.706 1.00 90.88 72 GLU A C 1
ATOM 595 O O . GLU A 1 72 ? 5.516 4.989 -8.655 1.00 90.88 72 GLU A O 1
ATOM 600 N N . PHE A 1 73 ? 6.871 3.214 -8.503 1.00 91.38 73 PHE A N 1
ATOM 601 C CA . PHE A 1 73 ? 5.803 2.289 -8.141 1.00 91.38 73 PHE A CA 1
ATOM 602 C C . PHE A 1 73 ? 5.069 2.720 -6.866 1.00 91.38 73 PHE A C 1
ATOM 604 O O . PHE A 1 73 ? 3.837 2.725 -6.828 1.00 91.38 73 PHE A O 1
ATOM 611 N N . THR A 1 74 ? 5.823 3.104 -5.831 1.00 86.00 74 THR A N 1
ATOM 612 C CA . THR A 1 74 ? 5.258 3.576 -4.560 1.00 86.00 74 THR A CA 1
ATOM 613 C C . THR A 1 74 ? 4.415 4.820 -4.763 1.00 86.00 74 THR A C 1
ATOM 615 O O . THR A 1 74 ? 3.314 4.888 -4.226 1.00 86.00 74 THR A O 1
ATOM 618 N N . GLU A 1 75 ? 4.886 5.763 -5.576 1.00 87.44 75 GLU A N 1
ATOM 619 C CA . GLU A 1 75 ? 4.160 6.997 -5.872 1.00 87.44 75 GLU A CA 1
ATOM 620 C C . GLU A 1 75 ? 2.867 6.721 -6.657 1.00 87.44 75 GLU A C 1
ATOM 622 O O . GLU A 1 75 ? 1.804 7.238 -6.316 1.00 87.44 75 GLU A O 1
ATOM 627 N N . ARG A 1 76 ? 2.910 5.848 -7.672 1.00 93.12 76 ARG A N 1
ATOM 628 C CA . ARG A 1 76 ? 1.718 5.459 -8.451 1.00 93.12 76 ARG A CA 1
ATOM 629 C C . ARG A 1 76 ? 0.669 4.768 -7.577 1.00 93.12 76 ARG A C 1
ATOM 631 O O . ARG A 1 76 ? -0.522 5.070 -7.672 1.00 93.12 76 ARG A O 1
ATOM 638 N N . ARG A 1 77 ? 1.115 3.860 -6.707 1.00 89.75 77 ARG A N 1
ATOM 639 C CA . ARG A 1 77 ? 0.260 3.173 -5.735 1.00 89.75 77 ARG A CA 1
ATOM 640 C C . ARG A 1 77 ? -0.311 4.148 -4.706 1.00 89.75 77 ARG A C 1
ATOM 642 O O . ARG A 1 77 ? -1.506 4.101 -4.430 1.00 89.75 77 ARG A O 1
ATOM 649 N N . PHE A 1 78 ? 0.519 5.039 -4.164 1.00 85.69 78 PHE A N 1
ATOM 650 C CA . PHE A 1 78 ? 0.093 6.080 -3.233 1.00 85.69 78 PHE A CA 1
ATOM 651 C C . PHE A 1 78 ? -1.016 6.926 -3.837 1.00 85.69 78 PHE A C 1
ATOM 653 O O . PHE A 1 78 ? -2.074 7.060 -3.232 1.00 85.69 78 PHE A O 1
ATOM 660 N N . ARG A 1 79 ? -0.798 7.432 -5.054 1.00 88.44 79 ARG A N 1
ATOM 661 C CA . ARG A 1 79 ? -1.752 8.275 -5.771 1.00 88.44 79 ARG A CA 1
ATOM 662 C C . ARG A 1 79 ? -3.124 7.620 -5.887 1.00 88.44 79 ARG A C 1
ATOM 664 O O . ARG A 1 79 ? -4.113 8.268 -5.571 1.00 88.44 79 ARG A O 1
ATOM 671 N N . TYR A 1 80 ? -3.179 6.333 -6.234 1.00 90.44 80 TYR A N 1
ATOM 672 C CA . TYR A 1 80 ? -4.444 5.595 -6.309 1.00 90.44 80 TYR A CA 1
ATOM 673 C C . TYR A 1 80 ? -5.223 5.610 -4.989 1.00 90.44 80 TYR A C 1
ATOM 675 O O . TYR A 1 80 ? -6.429 5.847 -4.988 1.00 90.44 80 TYR A O 1
ATOM 683 N N . HIS A 1 81 ? -4.561 5.366 -3.856 1.00 85.44 81 HIS A N 1
ATOM 684 C CA . HIS A 1 81 ? -5.247 5.383 -2.558 1.00 85.44 81 HIS A CA 1
ATOM 685 C C . HIS A 1 81 ? -5.517 6.802 -2.063 1.00 85.44 81 HIS A C 1
ATOM 687 O O . HIS A 1 81 ? -6.562 7.048 -1.466 1.00 85.44 81 HIS A O 1
ATOM 693 N N . TRP A 1 82 ? -4.617 7.740 -2.354 1.00 84.19 82 TRP A N 1
ATOM 694 C CA . TRP A 1 82 ? -4.772 9.150 -2.020 1.00 84.19 82 TRP A CA 1
ATOM 695 C C . TRP A 1 82 ? -5.980 9.765 -2.724 1.00 84.19 82 TRP A C 1
ATOM 697 O O . TRP A 1 82 ? -6.745 10.498 -2.110 1.00 84.19 82 TRP A O 1
ATOM 707 N N . GLU A 1 83 ? -6.203 9.438 -3.995 1.00 88.44 83 GLU A N 1
ATOM 708 C CA . GLU A 1 83 ? -7.330 9.950 -4.780 1.00 88.44 83 GLU A CA 1
ATOM 709 C C . GLU A 1 83 ? -8.693 9.481 -4.264 1.00 88.44 83 GLU A C 1
ATOM 711 O O . GLU A 1 83 ? -9.686 10.181 -4.457 1.00 88.44 83 GLU A O 1
ATOM 716 N N . LYS A 1 84 ? -8.738 8.348 -3.554 1.00 85.81 84 LYS A N 1
ATOM 717 C CA . LYS A 1 84 ? -9.962 7.811 -2.944 1.00 85.81 84 LYS A CA 1
ATOM 718 C C . LYS A 1 84 ? -10.358 8.495 -1.638 1.00 85.81 84 LYS A C 1
ATOM 720 O O . LYS A 1 84 ? -11.426 8.203 -1.106 1.00 85.81 84 LYS A O 1
ATOM 725 N N . LEU A 1 85 ? -9.524 9.387 -1.112 1.00 82.25 85 LEU A N 1
ATOM 726 C CA . LEU A 1 85 ? -9.854 10.141 0.090 1.00 82.25 85 LEU A CA 1
ATOM 727 C C . LEU A 1 85 ? -10.940 11.194 -0.152 1.00 82.25 85 LEU A C 1
ATOM 729 O O . LEU A 1 85 ? -10.970 11.824 -1.221 1.00 82.25 85 LEU A O 1
ATOM 733 N N . PRO A 1 86 ? -11.750 11.501 0.884 1.00 86.12 86 PRO A N 1
ATOM 734 C CA . PRO A 1 86 ? -12.573 12.698 0.888 1.00 86.12 86 PRO A CA 1
ATOM 735 C C . PRO A 1 86 ? -11.741 13.937 0.549 1.00 86.12 86 PRO A C 1
ATOM 737 O O . PRO A 1 86 ? -10.579 14.064 0.946 1.00 86.12 86 PRO A O 1
ATOM 740 N N . ARG A 1 87 ? -12.353 14.880 -0.177 1.00 88.56 87 ARG A N 1
ATOM 741 C CA . ARG A 1 87 ? -11.678 16.093 -0.669 1.00 88.56 87 ARG A CA 1
ATOM 742 C C . ARG A 1 87 ? -10.927 16.835 0.438 1.00 88.56 87 ARG A C 1
ATOM 744 O O . ARG A 1 87 ? -9.810 17.264 0.184 1.00 88.56 87 ARG A O 1
ATOM 751 N N . ALA A 1 88 ? -11.500 16.912 1.642 1.00 86.25 88 ALA A N 1
ATOM 752 C CA . ALA A 1 88 ? -10.892 17.567 2.796 1.00 86.25 88 ALA A CA 1
ATOM 753 C C . ALA A 1 88 ? -9.455 17.082 3.060 1.00 86.25 88 ALA A C 1
ATOM 755 O O . ALA A 1 88 ? -8.555 17.904 3.204 1.00 86.25 88 ALA A O 1
ATOM 756 N N . TYR A 1 89 ? -9.215 15.765 3.030 1.00 84.38 89 TYR A N 1
ATOM 757 C CA . TYR A 1 89 ? -7.874 15.202 3.220 1.00 84.38 89 TYR A CA 1
ATOM 758 C C . TYR A 1 89 ? -6.958 15.522 2.045 1.00 84.38 89 TYR A C 1
ATOM 760 O O . TYR A 1 89 ? -5.799 15.870 2.243 1.00 84.38 89 TYR A O 1
ATOM 768 N N . ARG A 1 90 ? -7.476 15.459 0.815 1.00 87.06 90 ARG A N 1
ATOM 769 C CA . ARG A 1 90 ? -6.677 15.732 -0.389 1.00 87.06 90 ARG A CA 1
ATOM 770 C C . ARG A 1 90 ? -6.232 17.191 -0.494 1.00 87.06 90 ARG A C 1
ATOM 772 O O . ARG A 1 90 ? -5.210 17.455 -1.118 1.00 87.06 90 ARG A O 1
ATOM 779 N N . THR A 1 91 ? -6.985 18.120 0.095 1.00 87.62 91 THR A N 1
ATOM 780 C CA . THR A 1 91 ? -6.690 19.562 0.081 1.00 87.62 91 THR A CA 1
ATOM 781 C C . THR A 1 91 ? -6.032 20.071 1.362 1.00 87.62 91 THR A C 1
ATOM 783 O O . THR A 1 91 ? -5.650 21.240 1.423 1.00 87.62 91 THR A O 1
ATOM 786 N N . ALA A 1 92 ? -5.907 19.234 2.393 1.00 86.50 92 ALA A N 1
ATOM 787 C CA . ALA A 1 92 ? -5.293 19.624 3.652 1.00 86.50 92 ALA A CA 1
ATOM 788 C C . ALA A 1 92 ? -3.800 19.927 3.459 1.00 86.50 92 ALA A C 1
ATOM 790 O O . ALA A 1 92 ? -3.044 19.132 2.899 1.00 86.50 92 ALA A O 1
ATOM 791 N N . ARG A 1 93 ? -3.363 21.092 3.948 1.00 85.25 93 ARG A N 1
ATOM 792 C CA . ARG A 1 93 ? -1.945 21.494 3.912 1.00 85.25 93 ARG A CA 1
ATOM 793 C C . ARG A 1 93 ? -1.123 20.797 4.992 1.00 85.25 93 ARG A C 1
ATOM 795 O O . ARG A 1 93 ? 0.077 20.588 4.821 1.00 85.25 93 ARG A O 1
ATOM 802 N N . GLN A 1 94 ? -1.764 20.463 6.107 1.00 87.25 94 GLN A N 1
ATOM 803 C CA . GLN A 1 94 ? -1.140 19.831 7.259 1.00 87.25 94 GLN A CA 1
ATOM 804 C C . GLN A 1 94 ? -2.111 18.853 7.916 1.00 87.25 94 GLN A C 1
ATOM 806 O O . GLN A 1 94 ? -3.321 19.078 7.927 1.00 87.25 94 GLN A O 1
ATOM 811 N N . PHE A 1 95 ? -1.544 17.794 8.485 1.00 85.25 95 PHE A N 1
ATOM 812 C CA . PHE A 1 95 ? -2.245 16.798 9.285 1.00 85.25 95 PHE A CA 1
ATOM 813 C C . PHE A 1 95 ? -1.664 16.752 10.691 1.00 85.25 95 PHE A C 1
ATOM 815 O O . PHE A 1 95 ? -0.441 16.842 10.864 1.00 85.25 95 PHE A O 1
ATOM 822 N N . PHE A 1 96 ? -2.513 16.539 11.683 1.00 86.44 96 PHE A N 1
ATOM 823 C CA . PHE A 1 96 ? -2.088 16.160 13.021 1.00 86.44 96 PHE A CA 1
ATOM 824 C C . PHE A 1 96 ? -1.980 14.649 13.135 1.00 86.44 96 PHE A C 1
ATOM 826 O O . PHE A 1 96 ? -2.697 13.910 12.465 1.00 86.44 96 PHE A O 1
ATOM 833 N N . LEU A 1 97 ? -1.044 14.208 13.972 1.00 85.06 97 LEU A N 1
ATOM 834 C CA . LEU A 1 97 ? -0.906 12.805 1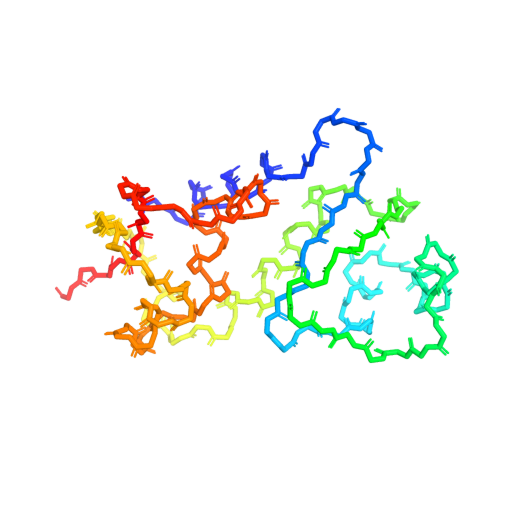4.319 1.00 85.06 97 LEU A CA 1
ATOM 835 C C . LEU A 1 97 ? -1.572 12.577 15.651 1.00 85.06 97 LEU A C 1
ATOM 837 O O . LEU A 1 97 ? -1.118 13.101 16.666 1.00 85.06 97 LEU A O 1
ATOM 841 N N . ARG A 1 98 ? -2.628 11.777 15.628 1.00 87.44 98 ARG A N 1
ATOM 842 C CA . ARG A 1 98 ? -3.258 11.291 16.837 1.00 87.44 98 ARG A CA 1
ATOM 843 C C . ARG A 1 98 ? -2.753 9.879 17.115 1.00 87.44 98 ARG A C 1
ATOM 845 O O . ARG A 1 98 ? -3.160 8.955 16.407 1.00 87.44 98 ARG A O 1
ATOM 852 N N . PRO A 1 99 ? -1.842 9.697 18.084 1.00 88.19 99 PRO A N 1
ATOM 853 C CA . PRO A 1 99 ? -1.391 8.369 18.457 1.00 88.19 99 PRO A CA 1
ATOM 854 C C . PRO A 1 99 ? -2.536 7.595 19.118 1.00 88.19 99 PRO A C 1
ATOM 856 O O . PRO A 1 99 ? -3.331 8.136 19.885 1.00 88.19 99 PRO A O 1
ATOM 859 N N . TYR A 1 100 ? -2.590 6.308 18.821 1.00 87.38 100 TYR A N 1
ATOM 860 C CA . TYR A 1 100 ? -3.509 5.325 19.357 1.00 87.38 100 TYR A CA 1
ATOM 861 C C . TYR A 1 100 ? -2.692 4.131 19.827 1.00 87.38 100 TYR A C 1
ATOM 863 O O . TYR A 1 100 ? -1.920 3.567 19.053 1.00 87.38 100 TYR A O 1
ATOM 871 N N . ILE A 1 101 ? -2.865 3.745 21.086 1.00 89.00 101 ILE A N 1
ATOM 872 C CA . ILE A 1 101 ? -2.188 2.583 21.655 1.00 89.00 101 ILE A CA 1
ATOM 873 C C . ILE A 1 101 ? -3.068 1.363 21.406 1.00 89.00 101 ILE A C 1
ATOM 875 O O . ILE A 1 101 ? -4.225 1.325 21.830 1.00 89.00 101 ILE A O 1
ATOM 879 N N . VAL A 1 102 ? -2.519 0.373 20.710 1.00 88.38 102 VAL A N 1
ATOM 880 C CA . VAL A 1 102 ? -3.204 -0.886 20.425 1.00 88.38 102 VAL A CA 1
ATOM 881 C C . VAL A 1 102 ? -3.531 -1.602 21.726 1.00 88.38 102 VAL A C 1
ATOM 883 O O . VAL A 1 102 ? -2.649 -1.861 22.545 1.00 88.38 102 VAL A O 1
ATOM 886 N N . GLN A 1 103 ? -4.802 -1.965 21.886 1.00 89.75 103 GLN A N 1
ATOM 887 C CA . GLN A 1 103 ? -5.267 -2.761 23.018 1.00 89.75 103 GLN A CA 1
ATOM 888 C C . GLN A 1 103 ? -5.276 -4.255 22.678 1.00 89.75 103 GLN A C 1
ATOM 890 O O . GLN A 1 103 ? -5.297 -4.648 21.506 1.00 89.75 103 GLN A O 1
ATOM 895 N N . ASN A 1 104 ? -5.304 -5.090 23.718 1.00 88.88 104 ASN A N 1
ATOM 896 C CA . ASN A 1 104 ? -5.307 -6.543 23.593 1.00 88.88 104 ASN A CA 1
ATOM 897 C C . ASN A 1 104 ? -6.395 -7.049 22.622 1.00 88.88 104 ASN A C 1
ATOM 899 O O . ASN A 1 104 ? -7.550 -6.620 22.667 1.00 88.88 104 ASN A O 1
ATOM 903 N N . GLY A 1 105 ? -6.006 -7.943 21.710 1.00 81.75 105 GLY A N 1
ATOM 904 C CA . GLY A 1 105 ? -6.913 -8.599 20.762 1.00 81.75 105 GLY A CA 1
ATOM 905 C C . GLY A 1 105 ? -7.448 -7.715 19.628 1.00 81.75 105 GLY A C 1
ATOM 906 O O . GLY A 1 105 ? -8.179 -8.206 18.764 1.00 81.75 105 GLY A O 1
ATOM 907 N N . GLN A 1 106 ? -7.093 -6.427 19.574 1.00 84.88 106 GLN A N 1
ATOM 908 C CA . GLN A 1 106 ? -7.534 -5.561 18.487 1.00 84.88 106 GLN A CA 1
ATOM 909 C C . GLN A 1 106 ? -6.856 -5.926 17.166 1.00 84.88 106 GLN A C 1
ATOM 911 O O . GLN A 1 106 ? -5.711 -6.367 17.110 1.00 84.88 106 GLN A O 1
ATOM 916 N N . THR A 1 107 ? -7.582 -5.708 16.070 1.00 80.88 107 THR A N 1
ATOM 917 C CA . THR A 1 107 ? -7.042 -5.799 14.712 1.00 80.88 107 THR A CA 1
ATOM 918 C C . THR A 1 107 ? -7.029 -4.410 14.103 1.00 80.88 107 THR A C 1
ATOM 920 O O . THR A 1 107 ? -7.814 -3.548 14.501 1.00 80.88 107 THR A O 1
ATOM 923 N N . LEU A 1 108 ? -6.189 -4.188 13.096 1.00 77.50 108 LEU A N 1
ATOM 924 C CA . LEU A 1 108 ? -6.169 -2.901 12.411 1.00 77.50 108 LEU A CA 1
ATOM 925 C C . LEU A 1 108 ? -7.533 -2.542 11.809 1.00 77.50 108 LEU A C 1
ATOM 927 O O . LEU A 1 108 ? -7.945 -1.389 11.873 1.00 77.50 108 LEU A O 1
ATOM 931 N N . SER A 1 109 ? -8.253 -3.536 11.283 1.00 77.44 109 SER A N 1
ATOM 932 C CA . SER A 1 109 ? -9.611 -3.357 10.770 1.00 77.44 109 SER A CA 1
ATOM 933 C C . SER A 1 109 ? -10.572 -2.877 11.860 1.00 77.44 109 SER A C 1
ATOM 935 O O . SER A 1 109 ? -11.345 -1.957 11.613 1.00 77.44 109 SER A O 1
ATOM 937 N N . HIS A 1 110 ? -10.496 -3.439 13.076 1.00 82.12 110 HIS A N 1
ATOM 938 C CA . HIS A 1 110 ? -11.310 -2.985 14.211 1.00 82.12 110 HIS A CA 1
ATOM 939 C C . HIS A 1 110 ? -11.002 -1.538 14.603 1.00 82.12 110 HIS A C 1
ATOM 941 O O . HIS A 1 110 ? -11.918 -0.779 14.909 1.00 82.12 110 HIS A O 1
ATOM 947 N N . ILE A 1 111 ? -9.724 -1.149 14.598 1.00 81.75 111 ILE A N 1
ATOM 948 C CA . ILE A 1 111 ? -9.321 0.207 14.984 1.00 81.75 111 ILE A CA 1
ATOM 949 C C . ILE A 1 111 ? -9.739 1.206 13.893 1.00 81.75 111 ILE A C 1
ATOM 951 O O . ILE A 1 111 ? -10.352 2.223 14.199 1.00 81.75 111 ILE A O 1
ATOM 955 N N . ALA A 1 112 ? -9.503 0.889 12.617 1.00 78.62 112 ALA A N 1
ATOM 956 C CA . ALA A 1 112 ? -9.894 1.736 11.491 1.00 78.62 112 ALA A CA 1
ATOM 957 C C . ALA A 1 112 ? -11.417 1.904 11.359 1.00 78.62 112 ALA A C 1
ATOM 959 O O . ALA A 1 112 ? -11.875 2.970 10.970 1.00 78.62 112 ALA A O 1
ATOM 960 N N . ALA A 1 113 ? -12.216 0.895 11.725 1.00 80.00 113 ALA A N 1
ATOM 961 C CA . ALA A 1 113 ? -13.678 0.993 11.697 1.00 80.00 113 ALA A CA 1
ATOM 962 C C . ALA A 1 113 ? -14.237 2.105 12.607 1.00 80.00 113 ALA A C 1
ATOM 964 O O . ALA A 1 113 ? -15.335 2.597 12.364 1.00 80.00 113 ALA A O 1
ATOM 965 N N . ARG A 1 114 ? -13.487 2.523 13.637 1.00 79.31 114 ARG A N 1
ATOM 966 C CA . ARG A 1 114 ? -13.854 3.648 14.517 1.00 79.31 114 ARG A CA 1
ATOM 967 C C . ARG A 1 114 ? -13.512 5.021 13.929 1.00 79.31 114 ARG A C 1
ATOM 969 O O . ARG A 1 114 ? -13.916 6.028 14.498 1.00 79.31 114 ARG A O 1
ATOM 976 N N . HIS A 1 115 ? -12.791 5.041 12.812 1.00 73.75 115 HIS A N 1
ATOM 977 C CA . HIS A 1 115 ? -12.334 6.229 12.101 1.00 73.75 115 HIS A CA 1
ATOM 978 C C . HIS A 1 115 ? -12.841 6.189 10.653 1.00 73.75 115 HIS A C 1
ATOM 980 O O . HIS A 1 115 ? -12.043 5.999 9.732 1.00 73.75 115 HIS A O 1
ATOM 986 N N . PRO A 1 116 ? -14.163 6.315 10.418 1.00 70.19 116 PRO A N 1
ATOM 987 C CA . PRO A 1 116 ? -14.754 6.203 9.080 1.00 70.19 116 PRO A CA 1
ATOM 988 C C . PRO A 1 116 ? -14.177 7.211 8.074 1.00 70.19 116 PRO A C 1
ATOM 990 O O . PRO A 1 116 ? -14.233 6.993 6.864 1.00 70.19 116 PRO A O 1
ATOM 993 N N . GLU A 1 117 ? -13.602 8.305 8.567 1.00 69.81 117 GLU A N 1
ATOM 994 C CA . GLU A 1 117 ? -12.926 9.333 7.789 1.00 69.81 117 GLU A CA 1
ATOM 995 C C . GLU A 1 117 ? -11.582 8.884 7.179 1.00 69.81 117 GLU A C 1
ATOM 997 O O . GLU A 1 117 ? -11.127 9.480 6.198 1.00 69.81 117 GLU A O 1
ATOM 1002 N N . ILE A 1 118 ? -10.963 7.816 7.701 1.00 70.88 118 ILE A N 1
ATOM 1003 C CA . ILE A 1 118 ? -9.662 7.295 7.258 1.00 70.88 118 ILE A CA 1
ATOM 1004 C C . ILE A 1 118 ? -9.804 5.831 6.842 1.00 70.88 118 ILE A C 1
ATOM 1006 O O . ILE A 1 118 ? -10.186 4.959 7.616 1.00 70.88 118 ILE A O 1
ATOM 1010 N N . THR A 1 119 ? -9.416 5.517 5.606 1.00 71.19 119 THR A N 1
ATOM 1011 C CA . THR A 1 119 ? -9.418 4.120 5.155 1.00 71.19 119 THR A CA 1
ATOM 1012 C C . THR A 1 119 ? -8.308 3.314 5.836 1.00 71.19 119 THR A C 1
ATOM 1014 O O . THR A 1 119 ? -7.210 3.824 6.080 1.00 71.19 119 THR A O 1
ATOM 1017 N N . VAL A 1 120 ? -8.550 2.015 6.056 1.00 71.00 120 VAL A N 1
ATOM 1018 C CA . VAL A 1 120 ? -7.536 1.052 6.535 1.00 71.00 120 VAL A CA 1
ATOM 1019 C C . VAL A 1 120 ? -6.241 1.169 5.722 1.00 71.00 120 VAL A C 1
ATOM 1021 O O . VAL A 1 120 ? -5.149 1.147 6.281 1.00 71.00 120 VAL A O 1
ATOM 1024 N N . ASN A 1 121 ? -6.356 1.356 4.405 1.00 71.94 121 ASN A N 1
ATOM 1025 C CA . ASN A 1 121 ? -5.216 1.469 3.495 1.00 71.94 121 ASN A CA 1
ATOM 1026 C C . ASN A 1 121 ? -4.308 2.653 3.848 1.00 71.94 121 ASN A C 1
ATOM 1028 O O . ASN A 1 121 ? -3.088 2.538 3.808 1.00 71.94 121 ASN A O 1
ATOM 1032 N N . ILE A 1 122 ? -4.890 3.784 4.232 1.00 73.38 122 ILE A N 1
ATOM 1033 C CA . ILE A 1 122 ? -4.142 4.998 4.574 1.00 73.38 122 ILE A CA 1
ATOM 1034 C C . ILE A 1 122 ? -3.488 4.867 5.933 1.00 73.38 122 ILE A C 1
ATOM 1036 O O . ILE A 1 122 ? -2.326 5.238 6.090 1.00 73.38 122 ILE A O 1
ATOM 1040 N N . LEU A 1 123 ? -4.201 4.269 6.883 1.00 75.38 123 LEU A N 1
ATOM 1041 C CA . LEU A 1 123 ? -3.641 3.931 8.180 1.00 75.38 123 LEU A CA 1
ATOM 1042 C C . LEU A 1 123 ? -2.432 2.993 8.036 1.00 75.38 123 LEU A C 1
ATOM 1044 O O . LEU A 1 123 ? -1.409 3.191 8.697 1.00 75.38 123 LEU A O 1
ATOM 1048 N N . LEU A 1 124 ? -2.527 2.017 7.125 1.00 73.25 124 LEU A N 1
ATOM 1049 C CA . LEU A 1 124 ? -1.437 1.107 6.788 1.00 73.25 124 LEU A CA 1
ATOM 1050 C C . LEU A 1 124 ? -0.234 1.839 6.170 1.00 73.25 124 LEU A C 1
ATOM 1052 O O . LEU A 1 124 ? 0.901 1.587 6.581 1.00 73.25 124 LEU A O 1
ATOM 1056 N N . TYR A 1 125 ? -0.467 2.747 5.214 1.00 71.31 125 TYR A N 1
ATOM 1057 C CA . TYR A 1 125 ? 0.600 3.558 4.614 1.00 71.31 125 TYR A CA 1
ATOM 1058 C C . TYR A 1 125 ? 1.299 4.445 5.636 1.00 71.31 125 TYR A C 1
ATOM 1060 O O . TYR A 1 125 ? 2.521 4.583 5.594 1.00 71.31 125 TYR A O 1
ATOM 1068 N N . PHE A 1 126 ? 0.532 5.034 6.553 1.00 71.88 126 PHE A N 1
ATOM 1069 C CA . PHE A 1 126 ? 1.057 6.002 7.501 1.00 71.88 126 PHE A CA 1
ATOM 1070 C C . PHE A 1 126 ? 2.033 5.393 8.509 1.00 71.88 126 PHE A C 1
ATOM 1072 O O . PHE A 1 126 ? 3.060 5.987 8.841 1.00 71.88 126 PHE A O 1
ATOM 1079 N N . ASN A 1 127 ? 1.697 4.205 8.997 1.00 74.38 127 ASN A N 1
ATOM 1080 C CA . ASN A 1 127 ? 2.376 3.574 10.124 1.00 74.38 127 ASN A CA 1
ATOM 1081 C C . ASN A 1 127 ? 3.398 2.519 9.683 1.00 74.38 127 ASN A C 1
ATOM 1083 O O . ASN A 1 127 ? 3.723 1.619 10.448 1.00 74.38 127 ASN A O 1
ATOM 1087 N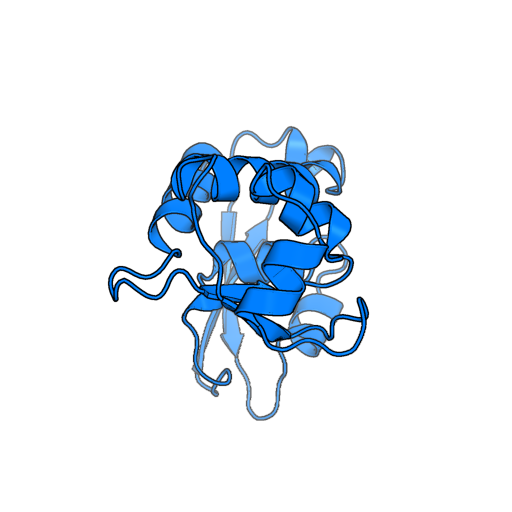 N . GLU A 1 128 ? 3.865 2.588 8.429 1.00 68.19 128 GLU A N 1
ATOM 1088 C CA . GLU A 1 128 ? 4.797 1.618 7.838 1.00 68.19 128 GLU A CA 1
ATOM 1089 C C . GLU A 1 128 ? 4.367 0.147 8.046 1.00 68.19 128 GLU A C 1
ATOM 1091 O O . GLU A 1 128 ? 5.209 -0.751 8.071 1.00 68.19 128 GLU A O 1
ATOM 1096 N N . PHE A 1 129 ? 3.059 -0.141 8.151 1.00 59.66 129 PHE A N 1
ATOM 1097 C CA . PHE A 1 129 ? 2.543 -1.477 8.508 1.00 59.66 129 PHE A CA 1
ATOM 1098 C C . PHE A 1 129 ? 2.958 -2.583 7.537 1.00 59.66 129 PHE A C 1
ATOM 1100 O O . PHE A 1 129 ? 2.907 -3.761 7.875 1.00 59.66 129 PHE A O 1
ATOM 1107 N N . HIS A 1 130 ? 3.427 -2.224 6.344 1.00 56.50 130 HIS A N 1
ATOM 1108 C CA . HIS A 1 130 ? 4.087 -3.148 5.427 1.00 56.50 130 HIS A CA 1
ATOM 1109 C C . HIS A 1 130 ? 5.280 -3.899 6.051 1.00 56.50 130 HIS A C 1
ATOM 1111 O O . HIS A 1 130 ? 5.581 -5.019 5.624 1.00 56.50 130 HIS A O 1
ATOM 1117 N N . LYS A 1 131 ? 5.939 -3.292 7.049 1.00 53.88 131 LYS A N 1
ATOM 1118 C CA . LYS A 1 131 ? 7.032 -3.864 7.848 1.00 53.88 131 LYS A CA 1
ATOM 1119 C C . LYS A 1 131 ? 6.553 -4.541 9.128 1.00 53.88 131 LYS A C 1
ATOM 1121 O O . LYS A 1 131 ? 7.300 -5.328 9.705 1.00 53.88 131 LYS A O 1
ATOM 1126 N N . LEU A 1 132 ? 5.343 -4.235 9.589 1.00 49.41 132 LEU A N 1
ATOM 1127 C CA . LEU A 1 132 ? 4.888 -4.691 10.889 1.00 49.41 132 LEU A CA 1
ATOM 1128 C C . LEU A 1 132 ? 4.532 -6.180 10.825 1.00 49.41 132 LEU A C 1
ATOM 1130 O O . LEU A 1 132 ? 3.717 -6.646 10.023 1.00 49.41 132 LEU A O 1
ATOM 1134 N N . ARG A 1 133 ? 5.187 -6.934 11.715 1.00 59.22 133 ARG A N 1
ATOM 1135 C CA . ARG A 1 133 ? 4.708 -8.215 12.239 1.00 59.22 133 ARG A CA 1
ATOM 1136 C C . ARG A 1 133 ? 3.253 -8.038 12.699 1.00 59.22 133 ARG A C 1
ATOM 1138 O O . ARG A 1 133 ? 2.768 -6.919 12.840 1.00 59.22 133 ARG A O 1
ATOM 1145 N N . ARG A 1 134 ? 2.555 -9.149 12.946 1.00 68.88 134 ARG A N 1
ATOM 1146 C CA . ARG A 1 134 ? 1.231 -9.156 13.592 1.00 68.88 134 ARG A CA 1
ATOM 1147 C C . ARG A 1 134 ? 1.199 -8.092 14.705 1.00 68.88 134 ARG A C 1
ATOM 1149 O O . ARG A 1 134 ? 2.056 -8.135 15.590 1.00 68.88 134 ARG A O 1
ATOM 1156 N N . MET A 1 135 ? 0.279 -7.136 14.572 1.00 76.56 135 MET A N 1
ATOM 1157 C CA . MET A 1 135 ? 0.093 -6.020 15.501 1.00 76.56 135 MET A CA 1
ATOM 1158 C C . MET A 1 135 ? -0.058 -6.558 16.926 1.00 76.56 135 MET A C 1
ATOM 1160 O O . MET A 1 135 ? -0.755 -7.556 17.129 1.00 76.56 135 MET A O 1
ATOM 1164 N N . GLN A 1 136 ? 0.630 -5.937 17.875 1.00 80.19 136 GLN A N 1
ATOM 1165 C CA . GLN A 1 136 ? 0.687 -6.345 19.272 1.00 80.19 136 GLN A CA 1
ATOM 1166 C C . GLN A 1 136 ? 0.137 -5.251 20.179 1.00 80.19 136 GLN A C 1
ATOM 1168 O O . GLN A 1 136 ? 0.076 -4.076 19.827 1.00 80.19 136 GLN A O 1
ATOM 1173 N N . GLU A 1 137 ? -0.285 -5.672 21.363 1.00 84.31 137 GLU A N 1
ATOM 1174 C CA . GLU A 1 137 ? -0.651 -4.760 22.437 1.00 84.31 137 GLU A CA 1
ATOM 1175 C C . GLU A 1 137 ? 0.505 -3.799 22.749 1.00 84.31 137 GLU A C 1
ATOM 1177 O O . GLU A 1 137 ? 1.666 -4.206 22.790 1.00 84.31 137 GLU A O 1
ATOM 1182 N N . GLY A 1 138 ? 0.180 -2.520 22.938 1.00 85.06 138 GLY A N 1
ATOM 1183 C CA . GLY A 1 138 ? 1.164 -1.465 23.177 1.00 85.06 138 GLY A CA 1
ATOM 1184 C C . GLY A 1 138 ? 1.752 -0.833 21.911 1.00 85.06 138 GLY A C 1
ATOM 1185 O O . GLY A 1 138 ? 2.367 0.228 22.016 1.00 85.06 138 GLY A O 1
ATOM 1186 N N . ASP A 1 139 ? 1.529 -1.410 20.721 1.00 86.00 139 ASP A N 1
ATOM 1187 C CA . ASP A 1 139 ? 1.933 -0.779 19.460 1.00 86.00 139 ASP A CA 1
ATOM 1188 C C . ASP A 1 139 ? 1.249 0.590 19.305 1.00 86.00 139 ASP A C 1
ATOM 1190 O O . ASP A 1 139 ? 0.069 0.758 19.622 1.00 86.00 139 ASP A O 1
ATOM 1194 N N . ILE A 1 140 ? 1.977 1.580 18.782 1.00 85.75 140 ILE A N 1
ATOM 1195 C CA . ILE A 1 140 ? 1.426 2.912 18.512 1.00 85.75 140 ILE A CA 1
ATOM 1196 C C . ILE A 1 140 ? 1.021 3.009 17.045 1.00 85.75 140 ILE A C 1
ATOM 1198 O O . ILE A 1 140 ? 1.847 2.903 16.138 1.00 85.75 140 ILE A O 1
ATOM 1202 N N . ILE A 1 141 ? -0.256 3.302 16.825 1.00 85.06 141 ILE A N 1
ATOM 1203 C CA . ILE A 1 141 ? -0.834 3.636 15.530 1.00 85.06 141 ILE A CA 1
ATOM 1204 C C . ILE A 1 141 ? -1.161 5.110 15.521 1.00 85.06 141 ILE A C 1
ATOM 1206 O O . ILE A 1 141 ? -1.935 5.601 16.324 1.00 85.06 141 ILE A O 1
ATOM 1210 N N . ASN A 1 142 ? -0.624 5.830 14.566 1.00 85.06 142 ASN A N 1
ATOM 1211 C CA . ASN A 1 142 ? -0.923 7.230 14.378 1.00 85.06 142 ASN A CA 1
ATOM 1212 C C . ASN A 1 142 ? -2.006 7.391 13.310 1.00 85.06 142 ASN A C 1
ATOM 1214 O O . ASN A 1 142 ? -1.867 6.909 12.181 1.00 85.06 142 ASN A O 1
ATOM 1218 N N . PHE A 1 143 ? -3.063 8.101 13.674 1.00 83.75 143 PHE A N 1
ATOM 1219 C CA . PHE A 1 143 ? -4.121 8.541 12.778 1.00 83.75 143 PHE A CA 1
ATOM 1220 C C . PHE A 1 143 ? -3.800 9.934 12.248 1.00 83.75 143 PHE A C 1
ATOM 1222 O O . PHE A 1 143 ? -3.263 10.767 12.979 1.00 83.75 143 PHE A O 1
ATOM 1229 N N . ILE A 1 144 ? -4.126 10.181 10.978 1.00 83.38 144 ILE A N 1
ATOM 1230 C CA . ILE A 1 144 ? -4.027 11.517 10.389 1.00 83.38 144 ILE A CA 1
ATOM 1231 C C . ILE A 1 144 ? -5.338 12.273 10.603 1.00 83.38 144 ILE A C 1
ATOM 1233 O O . ILE A 1 144 ? -6.387 11.853 10.131 1.00 83.38 144 ILE A O 1
ATOM 1237 N N . GLU A 1 145 ? -5.288 13.414 11.271 1.00 84.38 145 GLU A N 1
ATOM 1238 C CA . GLU A 1 145 ? -6.448 14.292 11.446 1.00 84.38 145 GLU A CA 1
ATOM 1239 C C . GLU A 1 145 ? -6.215 15.617 10.717 1.00 84.38 145 GLU A C 1
ATOM 1241 O O . GLU A 1 145 ? -5.087 16.107 10.636 1.00 84.38 145 GLU A O 1
ATOM 1246 N N . ILE A 1 146 ? -7.275 16.195 10.153 1.00 82.69 146 ILE A N 1
ATOM 1247 C CA . ILE A 1 146 ? -7.229 17.532 9.550 1.00 82.69 146 ILE A CA 1
ATOM 1248 C C . ILE A 1 146 ? -7.684 18.534 10.608 1.00 82.69 146 ILE A C 1
ATOM 1250 O O . ILE A 1 146 ? -8.607 18.252 11.372 1.00 82.69 146 ILE A O 1
ATOM 1254 N N . ILE A 1 147 ? -7.060 19.709 10.623 1.00 70.31 147 ILE A N 1
ATOM 1255 C CA . ILE A 1 147 ? -7.546 20.853 11.400 1.00 70.31 147 ILE A CA 1
ATOM 1256 C C . ILE A 1 147 ? -8.925 21.236 10.853 1.00 70.31 147 ILE A C 1
ATOM 1258 O O . ILE A 1 147 ? -9.035 21.528 9.661 1.00 70.31 147 ILE A O 1
ATOM 1262 N N . LYS A 1 148 ? -9.961 21.184 11.691 1.00 60.88 148 LYS A N 1
ATOM 1263 C CA . LYS A 1 148 ? -11.273 21.732 11.333 1.00 60.88 148 LYS A CA 1
ATOM 1264 C C . LYS A 1 148 ? -11.232 23.253 11.318 1.00 60.88 148 LYS A C 1
ATOM 1266 O O . LYS A 1 148 ? -10.533 23.816 12.189 1.00 60.88 148 LYS A O 1
#

Radius of gyration: 15.73 Å; chains: 1; bounding box: 31×42×41 Å

Foldseek 3Di:
DFPVVLLVLLLVLQDPPPQRKFFDAPPDWLVLLCVLLVHDSVVQCVQAVNPDRDDDGRDMGGDDNPDHDSSSSSVSVCCVVLVPADVLSVPFGDWDWDKDFDAPPDDLVNVCVVVVNDDSVSQCSRLSVRPDDGDDGRDIGIDTHGDD

Sequence (148 aa):
ITIDQLRQRMHRALSPDGQHRMVVFQGETLEHIARWLGVRVQDIRRWNRLKSSALHIGQRLKLQFSSVSPQEFTERRFRYHWEKLPRAYRTARQFFLRPYIVQNGQTLSHIAARHPEITVNILLYFNEFHKLRRMQEGDIINFIEIIK